Protein AF-A0A941AGP5-F1 (afdb_monomer_lite)

Foldseek 3Di:
DEEEAEAPDPVSVVVVVVCCVVPVPYHYHYDYPDDD

Radius of gyration: 10.06 Å; chains: 1; bounding box: 23×15×26 Å

Sequence (36 aa):
MRYLILGGGPAGIAAAKALRKAKSDAEIVIATEETE

Structure (mmCIF, N/CA/C/O backbone):
data_AF-A0A941AGP5-F1
#
_entry.id   AF-A0A941AGP5-F1
#
loop_
_atom_site.group_PDB
_atom_site.id
_atom_site.type_symbol
_atom_site.label_atom_id
_atom_site.label_alt_id
_atom_site.label_comp_id
_atom_site.label_asym_id
_atom_site.label_entity_id
_atom_site.label_seq_id
_atom_site.pdbx_PDB_ins_code
_atom_site.Cartn_x
_atom_site.Cartn_y
_atom_site.Cartn_z
_atom_site.occupancy
_atom_site.B_iso_or_equiv
_atom_site.auth_seq_id
_atom_site.auth_comp_id
_atom_site.auth_asym_id
_atom_site.auth_atom_id
_atom_site.pdbx_PDB_model_num
ATOM 1 N N . MET A 1 1 ? -15.904 1.477 4.796 1.00 88.88 1 MET A N 1
ATOM 2 C CA . MET A 1 1 ? -15.489 2.573 3.881 1.00 88.88 1 MET A CA 1
ATOM 3 C C . MET A 1 1 ? -14.280 2.089 3.095 1.00 88.88 1 MET A C 1
ATOM 5 O O . MET A 1 1 ? -13.400 1.506 3.721 1.00 88.88 1 MET A O 1
ATOM 9 N N . ARG A 1 2 ? -14.238 2.294 1.774 1.00 96.31 2 ARG A N 1
ATOM 10 C CA . ARG A 1 2 ? -13.174 1.776 0.901 1.00 96.31 2 ARG A CA 1
ATOM 11 C C . ARG A 1 2 ? -12.263 2.899 0.407 1.00 96.31 2 ARG A C 1
ATOM 13 O O . ARG A 1 2 ? -12.759 3.953 0.020 1.00 96.31 2 ARG A O 1
ATOM 20 N N . TYR A 1 3 ? -10.955 2.655 0.415 1.00 97.56 3 TYR A N 1
ATOM 21 C CA . TYR A 1 3 ? -9.924 3.581 -0.050 1.00 97.56 3 TYR A CA 1
ATOM 22 C C . TYR A 1 3 ? -9.133 2.961 -1.206 1.00 97.56 3 TYR A C 1
ATOM 24 O O . TYR A 1 3 ? -8.718 1.805 -1.122 1.00 97.56 3 TYR A O 1
ATOM 32 N N . LEU A 1 4 ? -8.913 3.740 -2.266 1.00 97.50 4 LEU A N 1
ATOM 33 C CA . LEU A 1 4 ? -8.027 3.400 -3.379 1.00 97.50 4 LEU A CA 1
ATOM 34 C C . LEU A 1 4 ? -6.782 4.288 -3.308 1.00 97.50 4 LEU A C 1
ATOM 36 O O . LEU A 1 4 ? -6.901 5.511 -3.262 1.00 97.50 4 LEU A O 1
ATOM 40 N N . ILE A 1 5 ? -5.605 3.671 -3.308 1.00 97.50 5 ILE A N 1
ATOM 41 C CA . ILE A 1 5 ? -4.306 4.338 -3.412 1.00 97.50 5 ILE A CA 1
ATOM 42 C C . ILE A 1 5 ? -3.722 4.004 -4.785 1.00 97.50 5 ILE A C 1
ATOM 44 O O . ILE A 1 5 ? -3.635 2.831 -5.144 1.00 97.50 5 ILE A O 1
ATOM 48 N N . LEU A 1 6 ? -3.327 5.033 -5.536 1.00 96.75 6 LEU A N 1
ATOM 49 C CA . LEU A 1 6 ? -2.642 4.897 -6.822 1.00 96.75 6 LEU A CA 1
ATOM 50 C C . LEU A 1 6 ? -1.140 5.134 -6.616 1.00 96.75 6 LEU A C 1
ATOM 52 O O . LEU A 1 6 ? -0.743 6.212 -6.176 1.00 96.75 6 LEU A O 1
ATOM 56 N N . GLY A 1 7 ? -0.329 4.119 -6.913 1.00 95.56 7 GLY A N 1
ATOM 57 C CA . GLY A 1 7 ? 1.124 4.100 -6.737 1.00 95.56 7 GLY A CA 1
ATOM 58 C C . GLY A 1 7 ? 1.580 3.219 -5.566 1.00 95.56 7 GLY A C 1
ATOM 59 O O . GLY A 1 7 ? 1.183 3.432 -4.419 1.00 95.56 7 GLY A O 1
ATOM 60 N N . GLY A 1 8 ? 2.452 2.244 -5.855 1.00 93.94 8 GLY A N 1
ATOM 61 C CA . GLY A 1 8 ? 3.030 1.299 -4.882 1.00 93.94 8 GLY A CA 1
ATOM 62 C C . GLY A 1 8 ? 4.297 1.784 -4.163 1.00 93.94 8 GLY A C 1
ATOM 63 O O . GLY A 1 8 ? 4.830 1.080 -3.309 1.00 93.94 8 GLY A O 1
ATOM 64 N N . GLY A 1 9 ? 4.773 2.992 -4.476 1.00 95.25 9 GLY A N 1
ATOM 65 C CA . GLY A 1 9 ? 5.991 3.558 -3.896 1.00 95.25 9 GLY A CA 1
ATOM 66 C C . GLY A 1 9 ? 5.868 3.973 -2.417 1.00 95.25 9 GLY A C 1
ATOM 67 O O . GLY A 1 9 ? 4.821 3.801 -1.780 1.00 95.25 9 GLY A O 1
ATOM 68 N N . PRO A 1 10 ? 6.916 4.602 -1.847 1.00 97.75 10 PRO A N 1
ATOM 69 C CA . PRO A 1 10 ? 6.981 4.921 -0.417 1.00 97.75 10 PRO A CA 1
ATOM 70 C C . PRO A 1 10 ? 5.785 5.725 0.110 1.00 97.75 10 PRO A C 1
ATOM 72 O O . PRO A 1 10 ? 5.287 5.449 1.203 1.00 97.75 10 PRO A O 1
ATOM 75 N N . ALA A 1 11 ? 5.288 6.685 -0.676 1.00 97.00 11 ALA A N 1
ATOM 76 C CA . ALA A 1 11 ? 4.133 7.502 -0.308 1.00 97.00 11 ALA A CA 1
ATOM 77 C C . ALA A 1 11 ? 2.835 6.680 -0.225 1.00 97.00 11 ALA A C 1
ATOM 79 O O . ALA A 1 11 ? 2.090 6.809 0.748 1.00 97.00 11 ALA A O 1
ATOM 80 N N . GLY A 1 12 ? 2.587 5.797 -1.199 1.00 97.31 12 GLY A N 1
ATOM 81 C CA . GLY A 1 12 ? 1.399 4.942 -1.220 1.00 97.31 12 GLY A CA 1
ATOM 82 C C . GLY A 1 12 ? 1.376 3.964 -0.046 1.00 97.31 12 GLY A C 1
ATOM 83 O O . GLY A 1 12 ? 0.371 3.839 0.657 1.00 97.31 12 GLY A O 1
ATOM 84 N N . ILE A 1 13 ? 2.523 3.354 0.257 1.00 97.50 13 ILE A N 1
ATOM 85 C CA . ILE A 1 13 ? 2.665 2.465 1.416 1.00 97.50 13 ILE A CA 1
ATOM 86 C C . ILE A 1 13 ? 2.484 3.223 2.737 1.00 97.50 13 ILE A C 1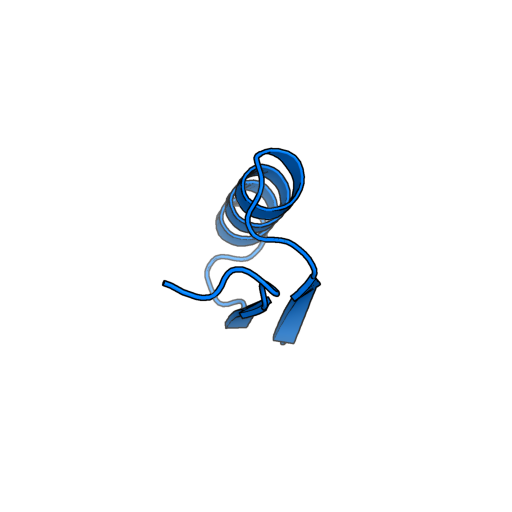
ATOM 88 O O . ILE A 1 13 ? 1.809 2.730 3.647 1.00 97.50 13 ILE A O 1
ATOM 92 N N . ALA A 1 14 ? 3.056 4.424 2.869 1.00 98.25 14 ALA A N 1
ATOM 93 C CA . ALA A 1 14 ? 2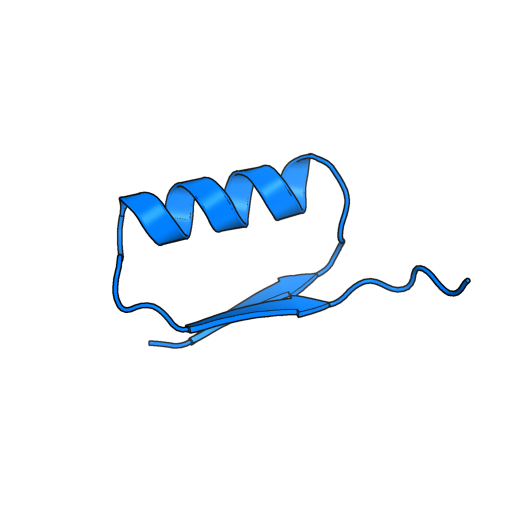.877 5.250 4.061 1.00 98.25 14 ALA A CA 1
ATOM 94 C C . ALA A 1 14 ? 1.400 5.625 4.279 1.00 98.25 14 ALA A C 1
ATOM 96 O O . ALA A 1 14 ? 0.896 5.501 5.399 1.00 98.25 14 ALA A O 1
ATOM 97 N N . ALA A 1 15 ? 0.687 5.996 3.211 1.00 97.75 15 ALA A N 1
ATOM 98 C CA . ALA A 1 15 ? -0.743 6.289 3.260 1.00 97.75 15 ALA A CA 1
ATOM 99 C C . ALA A 1 15 ? -1.563 5.071 3.716 1.00 97.75 15 ALA A C 1
ATOM 101 O O . ALA A 1 15 ? -2.397 5.190 4.617 1.00 97.75 15 ALA A O 1
ATOM 102 N N . ALA A 1 16 ? -1.283 3.882 3.172 1.00 97.38 16 ALA A N 1
ATOM 103 C CA . ALA A 1 16 ? -1.959 2.648 3.571 1.00 97.38 16 ALA A CA 1
ATOM 104 C C . ALA A 1 16 ? -1.744 2.321 5.059 1.00 97.38 16 ALA A C 1
ATOM 106 O O . ALA A 1 16 ? -2.691 1.963 5.764 1.00 97.38 16 ALA A O 1
ATOM 107 N N . LYS A 1 17 ? -0.516 2.496 5.569 1.00 97.75 17 LYS A N 1
ATOM 108 C CA . LYS A 1 17 ? -0.190 2.289 6.992 1.00 97.75 17 LYS A CA 1
ATOM 109 C C . LYS A 1 17 ? -0.928 3.274 7.898 1.00 97.75 17 LYS A C 1
ATOM 111 O O . LYS A 1 17 ? -1.484 2.865 8.919 1.00 97.75 17 LYS A O 1
ATOM 116 N N . ALA A 1 18 ? -0.963 4.553 7.525 1.00 97.81 18 ALA A N 1
ATOM 117 C CA . ALA A 1 18 ? -1.693 5.574 8.271 1.00 97.81 18 ALA A CA 1
ATOM 118 C C . ALA A 1 18 ? -3.199 5.265 8.319 1.00 97.81 18 ALA A C 1
ATOM 120 O O . ALA A 1 18 ? -3.801 5.304 9.394 1.00 97.81 18 ALA A O 1
ATOM 121 N N . LEU A 1 19 ? -3.786 4.870 7.183 1.00 97.31 19 LEU A N 1
ATOM 122 C CA . LEU A 1 19 ? -5.191 4.470 7.096 1.00 97.31 19 LEU A CA 1
ATOM 123 C C . LEU A 1 19 ? -5.490 3.236 7.948 1.00 97.31 19 LEU A C 1
ATOM 125 O O . LEU A 1 19 ? -6.457 3.264 8.701 1.00 97.31 19 LEU A O 1
ATOM 129 N N . ARG A 1 20 ? -4.648 2.194 7.913 1.00 96.75 20 ARG A N 1
ATOM 130 C CA . ARG A 1 20 ? -4.844 0.990 8.739 1.00 96.75 20 ARG A CA 1
ATOM 131 C C . ARG A 1 20 ? -4.798 1.298 10.237 1.00 96.75 20 ARG A C 1
ATOM 133 O O . ARG A 1 20 ? -5.554 0.696 10.994 1.00 96.75 20 ARG A O 1
ATOM 140 N N . LY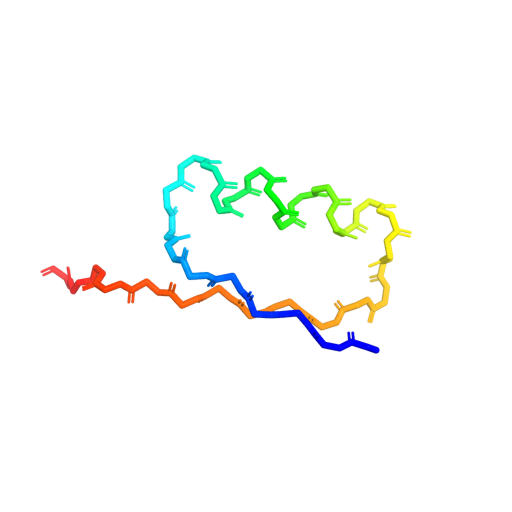S A 1 21 ? -3.942 2.232 10.669 1.00 97.62 21 LYS A N 1
ATOM 141 C CA . LYS A 1 21 ? -3.869 2.666 12.075 1.00 97.62 21 LYS A CA 1
ATOM 142 C C . LYS A 1 21 ? -5.103 3.466 12.498 1.00 97.62 21 LYS A C 1
ATOM 144 O O . LYS A 1 21 ? -5.584 3.289 13.609 1.00 97.62 21 LYS A O 1
ATOM 149 N N . ALA A 1 22 ? -5.590 4.355 11.635 1.00 97.12 22 ALA A N 1
ATOM 150 C CA . ALA A 1 22 ? -6.733 5.213 11.941 1.00 97.12 22 ALA A CA 1
ATOM 151 C C . ALA A 1 22 ? -8.081 4.486 11.810 1.00 97.12 22 ALA A C 1
ATOM 153 O O . ALA A 1 22 ? -9.030 4.820 12.514 1.00 97.12 22 ALA A O 1
ATOM 154 N N . LYS A 1 23 ? -8.174 3.523 10.887 1.00 96.56 23 LYS A N 1
ATOM 155 C CA . LYS A 1 23 ? -9.391 2.781 10.541 1.00 96.56 23 LYS A CA 1
ATOM 156 C C . LYS A 1 23 ? -9.039 1.320 10.280 1.00 96.56 23 LYS A C 1
ATOM 158 O O . LYS A 1 23 ? -8.764 0.912 9.151 1.00 96.56 23 LYS A O 1
ATOM 163 N N . SER A 1 24 ? -9.013 0.538 11.354 1.00 94.00 24 SER A N 1
ATOM 164 C CA . SER A 1 24 ? -8.588 -0.864 11.333 1.00 94.00 24 SER A CA 1
ATOM 165 C C . SER A 1 24 ? -9.491 -1.764 10.490 1.00 94.00 24 SER A C 1
ATOM 167 O O . SER A 1 24 ? -9.010 -2.775 9.984 1.00 94.00 24 SER A O 1
ATOM 169 N N . ASP A 1 25 ? -10.748 -1.381 10.288 1.00 96.75 25 ASP A N 1
ATOM 170 C CA . ASP A 1 25 ? -11.767 -2.080 9.501 1.00 96.75 25 ASP A CA 1
ATOM 171 C C . ASP A 1 25 ? -11.856 -1.598 8.041 1.00 96.75 25 ASP A C 1
ATOM 173 O O . ASP A 1 25 ? -12.620 -2.149 7.249 1.00 96.75 25 ASP A O 1
ATOM 177 N N . ALA A 1 26 ? -11.085 -0.576 7.654 1.00 96.50 26 ALA A N 1
ATOM 178 C CA . ALA A 1 26 ? -11.136 -0.044 6.301 1.00 96.50 26 ALA A CA 1
ATOM 179 C C . ALA A 1 26 ? -10.623 -1.059 5.266 1.00 96.50 26 ALA A C 1
ATOM 181 O O . ALA A 1 26 ? -9.589 -1.719 5.448 1.00 96.50 26 ALA A O 1
ATOM 182 N N . GLU A 1 27 ? -11.326 -1.121 4.137 1.00 97.81 27 GLU A N 1
ATOM 183 C CA . GLU A 1 27 ? -10.865 -1.807 2.935 1.00 97.81 27 GLU A CA 1
ATOM 184 C C . GLU A 1 27 ? -9.908 -0.868 2.187 1.00 97.81 27 GLU A C 1
ATOM 186 O O . GLU A 1 27 ? -10.262 0.275 1.882 1.00 97.81 27 GLU A O 1
ATOM 191 N N . ILE A 1 28 ? -8.684 -1.331 1.929 1.00 98.06 28 ILE A N 1
ATOM 192 C CA . ILE A 1 28 ? -7.620 -0.544 1.297 1.00 98.06 28 ILE A CA 1
ATOM 193 C C . ILE A 1 28 ? -7.143 -1.320 0.074 1.00 98.06 28 ILE A C 1
ATOM 195 O O . ILE A 1 28 ? -6.651 -2.437 0.211 1.00 98.06 28 ILE A O 1
ATOM 199 N N . VAL A 1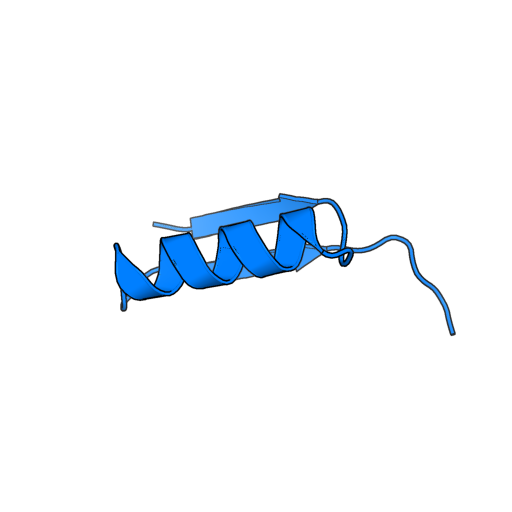 29 ? -7.279 -0.715 -1.103 1.00 97.81 29 VAL A N 1
ATOM 200 C CA . VAL A 1 29 ? -6.766 -1.246 -2.368 1.00 97.8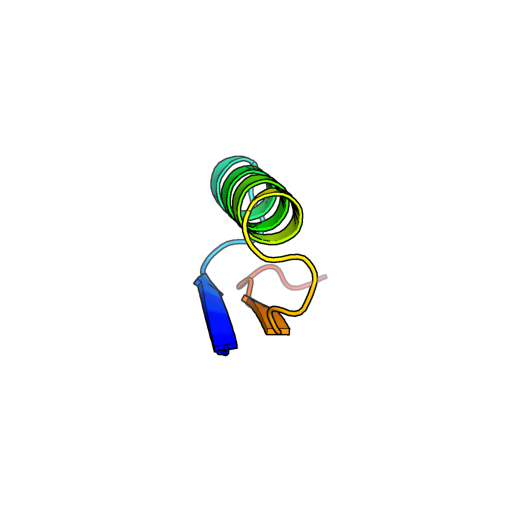1 29 VAL A CA 1
ATOM 201 C C . VAL A 1 29 ? -5.619 -0.357 -2.823 1.00 97.81 29 VAL A C 1
ATOM 203 O O . VAL A 1 29 ? -5.787 0.856 -2.929 1.00 97.81 29 VAL A O 1
ATOM 206 N N . ILE A 1 30 ? -4.461 -0.956 -3.086 1.00 96.94 30 ILE A N 1
ATOM 207 C CA . ILE A 1 30 ? -3.308 -0.274 -3.679 1.00 96.94 30 ILE A CA 1
ATOM 208 C C . ILE A 1 30 ? -3.195 -0.773 -5.115 1.00 96.94 30 ILE A C 1
ATOM 210 O O . ILE A 1 30 ? -3.031 -1.970 -5.332 1.00 96.94 30 ILE A O 1
ATOM 214 N N . ALA A 1 31 ? -3.320 0.132 -6.080 1.00 96.31 31 ALA A N 1
ATOM 215 C CA . ALA A 1 31 ? -3.089 -0.154 -7.488 1.00 96.31 31 ALA A CA 1
ATOM 216 C C . ALA A 1 31 ? -1.764 0.483 -7.912 1.00 96.31 31 ALA A C 1
ATOM 218 O O . ALA A 1 31 ? -1.497 1.642 -7.594 1.00 96.31 31 ALA A O 1
ATOM 219 N N . THR A 1 32 ? -0.938 -0.279 -8.617 1.00 95.19 32 THR A N 1
ATOM 220 C CA . THR A 1 32 ? 0.357 0.162 -9.140 1.00 95.19 32 THR A CA 1
ATOM 221 C C . THR A 1 32 ? 0.441 -0.181 -10.624 1.00 95.19 32 THR A C 1
ATOM 223 O O . THR A 1 32 ? -0.211 -1.122 -11.072 1.00 95.19 32 THR A O 1
ATOM 226 N N . GLU A 1 33 ? 1.194 0.615 -11.381 1.00 91.81 33 GLU A N 1
ATOM 227 C CA . GLU A 1 33 ? 1.487 0.360 -12.799 1.00 91.81 33 GLU A CA 1
ATOM 228 C C . GLU A 1 33 ? 2.698 -0.562 -12.993 1.00 91.81 33 GLU A C 1
ATOM 230 O O . GLU A 1 33 ? 2.997 -0.947 -14.118 1.00 91.81 33 GLU A O 1
ATOM 235 N N . GLU A 1 34 ? 3.387 -0.915 -11.902 1.00 83.81 34 GLU A N 1
ATOM 236 C CA . GLU A 1 34 ? 4.508 -1.852 -11.918 1.00 83.81 34 GLU A CA 1
ATOM 237 C C . GLU A 1 34 ? 4.052 -3.202 -12.489 1.00 83.81 34 GLU A C 1
ATOM 239 O O . GLU A 1 34 ? 3.217 -3.901 -11.910 1.00 83.81 34 GLU A O 1
ATOM 244 N N . THR A 1 35 ? 4.603 -3.546 -13.649 1.00 79.75 35 THR A N 1
ATOM 245 C CA . THR A 1 35 ? 4.588 -4.895 -14.215 1.00 79.75 35 THR A CA 1
ATOM 246 C C . THR A 1 35 ? 5.875 -5.611 -13.807 1.00 79.75 35 THR A C 1
ATOM 248 O O . THR A 1 35 ? 6.847 -4.932 -13.476 1.00 79.75 35 THR A O 1
ATOM 251 N N . GLU A 1 36 ? 5.874 -6.950 -13.811 1.00 68.19 36 GLU A N 1
ATOM 252 C CA . GLU A 1 36 ? 7.071 -7.773 -13.528 1.00 68.19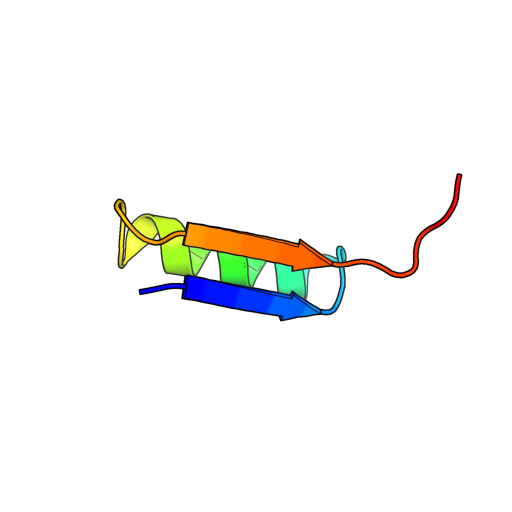 36 GLU A CA 1
ATOM 253 C C . GLU A 1 36 ? 8.349 -7.283 -14.229 1.00 68.19 36 GLU A C 1
ATOM 255 O O . GLU A 1 36 ? 8.258 -6.840 -15.402 1.00 68.19 36 GLU A O 1
#

Secondary structure (DSSP, 8-state):
-EEEEE--SHHHHHHHHHHHHH-TT-EEEEE-----

pLDDT: mean 94.89, std 5.94, range [68.19, 98.25]